Protein AF-A0A699U1I4-F1 (afdb_monomer)

Foldseek 3Di:
DDPPDDPLRVVVCCLPVVPPPVNLVVLVVCLQPQADDDPCPVVSLVVNVVSCVSNVVCVVVQVNSLVSSLVRYDPVVSVVSVVVVDPGSFDWDWDQDPVRDTDTARDKAFQDWDDDPNDIDGDIFGQDDDDPDRDGD

Radius of gyration: 18.35 Å; Cα contacts (8 Å, |Δi|>4): 130; chains: 1; bounding box: 49×29×54 Å

Structure (mmCIF, N/CA/C/O backbone):
data_AF-A0A699U1I4-F1
#
_entry.id   AF-A0A699U1I4-F1
#
loop_
_atom_site.group_PDB
_atom_site.id
_atom_site.type_symbol
_atom_site.label_atom_id
_atom_site.label_alt_id
_atom_site.label_comp_id
_atom_site.label_asym_id
_atom_site.label_entity_id
_atom_site.label_seq_id
_atom_site.pdbx_PDB_ins_code
_atom_site.Cartn_x
_atom_site.Cartn_y
_atom_site.Cartn_z
_atom_site.occupancy
_atom_site.B_iso_or_equiv
_atom_site.auth_seq_id
_atom_site.auth_comp_id
_atom_site.auth_asym_id
_atom_site.auth_atom_id
_atom_site.pdbx_PDB_model_num
ATOM 1 N N . VAL A 1 1 ? -3.365 10.791 35.296 1.00 37.44 1 VAL A N 1
ATOM 2 C CA . VAL A 1 1 ? -2.985 11.513 34.060 1.00 37.44 1 VAL A CA 1
ATOM 3 C C . VAL A 1 1 ? -3.291 10.583 32.903 1.00 37.44 1 VAL A C 1
ATOM 5 O O . VAL A 1 1 ? -2.633 9.559 32.795 1.00 37.44 1 VAL A O 1
ATOM 8 N N . ALA A 1 2 ? -4.349 10.848 32.135 1.00 40.31 2 ALA A N 1
ATOM 9 C CA . ALA A 1 2 ? -4.630 10.077 30.927 1.00 40.31 2 ALA A CA 1
ATOM 10 C C . ALA A 1 2 ? -3.718 10.623 29.825 1.00 40.31 2 ALA A C 1
ATOM 12 O O . ALA A 1 2 ? -3.874 11.769 29.410 1.00 40.31 2 ALA A O 1
ATOM 13 N N . VAL A 1 3 ? -2.711 9.851 29.427 1.00 53.22 3 VAL A N 1
ATOM 14 C CA . VAL A 1 3 ? -1.890 10.187 28.262 1.00 53.22 3 VAL A CA 1
ATOM 15 C C . VAL A 1 3 ? -2.770 9.928 27.043 1.00 53.22 3 VAL A C 1
ATOM 17 O O . VAL A 1 3 ? -3.036 8.773 26.719 1.00 53.22 3 VAL A O 1
ATOM 20 N N . SER A 1 4 ? -3.275 10.978 26.395 1.00 65.12 4 SER A N 1
ATOM 21 C CA . SER A 1 4 ? -3.930 10.835 25.095 1.00 65.12 4 SER A CA 1
ATOM 22 C C . SER A 1 4 ? -2.841 10.542 24.058 1.00 65.12 4 SER A C 1
ATOM 24 O O . SER A 1 4 ? -2.208 11.460 23.537 1.00 65.12 4 SER A O 1
ATOM 26 N N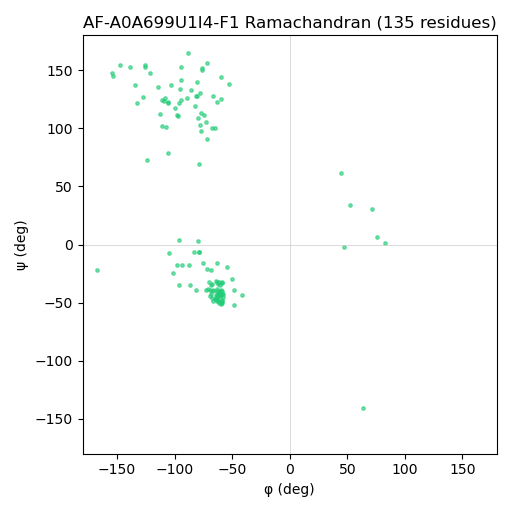 . MET A 1 5 ? -2.545 9.267 23.822 1.00 67.62 5 MET A N 1
ATOM 27 C CA . MET A 1 5 ? -1.684 8.854 22.711 1.00 67.62 5 MET A CA 1
ATOM 28 C C . MET A 1 5 ? -2.503 8.822 21.420 1.00 67.62 5 MET A C 1
ATOM 30 O O . MET A 1 5 ? -3.656 8.392 21.436 1.00 67.62 5 MET A O 1
ATOM 34 N N . SER A 1 6 ? -1.936 9.280 20.300 1.00 71.56 6 SER A N 1
ATOM 35 C CA . SER A 1 6 ? -2.629 9.144 19.019 1.00 71.56 6 SER A CA 1
ATOM 36 C C . SER A 1 6 ? -2.625 7.678 18.574 1.00 71.56 6 SER A C 1
ATOM 38 O O . SER A 1 6 ? -1.751 6.896 18.944 1.00 71.56 6 SER A O 1
ATOM 40 N N . TRP A 1 7 ? -3.578 7.285 17.731 1.00 56.69 7 TRP A N 1
ATOM 41 C CA . TRP A 1 7 ? -3.630 5.923 17.187 1.00 56.69 7 TRP A CA 1
ATOM 42 C C . TRP A 1 7 ? -2.373 5.532 16.394 1.00 56.69 7 TRP A C 1
ATOM 44 O O . TRP A 1 7 ? -1.954 4.374 16.409 1.00 56.69 7 TRP A O 1
ATOM 54 N N . ASN A 1 8 ? -1.747 6.496 15.715 1.00 61.03 8 ASN A N 1
ATOM 55 C CA . ASN A 1 8 ? -0.478 6.263 15.030 1.00 61.03 8 ASN A CA 1
ATOM 56 C C . ASN A 1 8 ? 0.647 5.984 16.032 1.00 61.03 8 ASN A C 1
ATOM 58 O O . ASN A 1 8 ? 1.449 5.083 15.790 1.00 61.03 8 ASN A O 1
ATOM 62 N N . ASP A 1 9 ? 0.660 6.685 17.169 1.00 64.62 9 ASP A N 1
ATOM 63 C CA . ASP A 1 9 ? 1.618 6.436 18.250 1.00 64.62 9 ASP A CA 1
ATOM 64 C C . ASP A 1 9 ? 1.369 5.070 18.897 1.00 64.62 9 ASP A C 1
ATOM 66 O O . ASP A 1 9 ? 2.313 4.327 19.141 1.00 64.62 9 ASP A O 1
ATOM 70 N N . PHE A 1 10 ? 0.104 4.681 19.084 1.00 66.75 10 PHE A N 1
ATOM 71 C CA . PHE A 1 10 ? -0.260 3.355 19.586 1.00 66.75 10 PHE A CA 1
ATOM 72 C C . PHE A 1 10 ? 0.165 2.233 18.628 1.00 66.75 10 PHE A C 1
ATOM 74 O O . PHE A 1 10 ? 0.787 1.265 19.056 1.00 66.75 10 PHE A O 1
ATOM 81 N N . LYS A 1 11 ? -0.106 2.356 17.320 1.00 61.31 11 LYS A N 1
ATOM 82 C CA . LYS A 1 11 ? 0.383 1.403 16.306 1.00 61.31 11 LYS A CA 1
ATOM 83 C C . LYS A 1 11 ? 1.904 1.320 16.301 1.00 61.31 11 LYS A C 1
ATOM 85 O O . LYS A 1 11 ? 2.451 0.227 16.196 1.00 61.31 11 LYS A O 1
ATOM 90 N N . PHE A 1 12 ? 2.578 2.465 16.407 1.00 67.31 12 PHE A N 1
ATOM 91 C CA . PHE A 1 12 ? 4.030 2.524 16.492 1.00 67.31 12 PHE A CA 1
ATOM 92 C C . PHE A 1 12 ? 4.538 1.803 17.744 1.00 67.31 12 PHE A C 1
ATOM 94 O O . PHE A 1 12 ? 5.457 1.001 17.629 1.00 67.31 12 PHE A O 1
ATOM 101 N N . MET A 1 13 ? 3.901 2.007 18.900 1.00 69.12 13 MET A N 1
ATOM 102 C CA . MET A 1 13 ? 4.208 1.281 20.133 1.00 69.12 13 MET A CA 1
ATOM 103 C C . MET A 1 13 ? 3.957 -0.219 19.994 1.00 69.12 13 MET A C 1
ATOM 105 O O . MET A 1 13 ? 4.847 -0.992 20.305 1.00 69.12 13 MET A O 1
ATOM 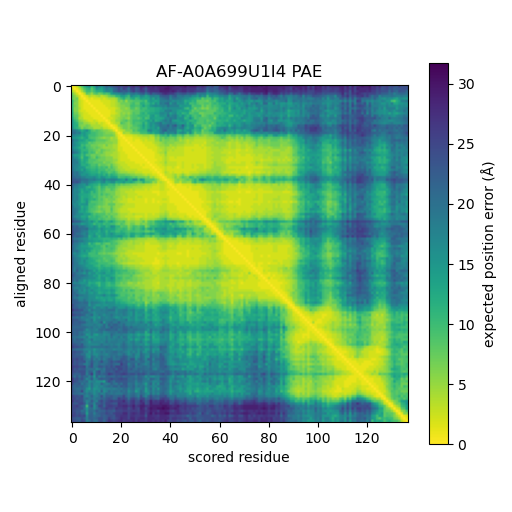109 N N . MET A 1 14 ? 2.805 -0.650 19.476 1.00 67.38 14 MET A N 1
ATOM 110 C CA . MET A 1 14 ? 2.510 -2.073 19.269 1.00 67.38 14 MET A CA 1
ATOM 111 C C . MET A 1 14 ? 3.524 -2.725 18.326 1.00 67.38 14 MET A C 1
ATOM 113 O O . MET A 1 14 ? 3.961 -3.844 18.564 1.00 67.38 14 MET A O 1
ATOM 117 N N . ILE A 1 15 ? 3.940 -2.022 17.273 1.00 65.19 15 ILE A N 1
ATOM 118 C CA . ILE A 1 15 ? 4.976 -2.520 16.371 1.00 65.19 15 ILE A CA 1
ATOM 119 C C . ILE A 1 15 ? 6.336 -2.542 17.075 1.00 65.19 15 ILE A C 1
ATOM 121 O O . ILE A 1 15 ? 7.011 -3.546 16.988 1.00 65.19 15 ILE A O 1
ATOM 125 N N . GLN A 1 16 ? 6.740 -1.518 17.822 1.00 63.00 16 GLN A N 1
ATOM 126 C CA . GLN A 1 16 ? 8.030 -1.526 18.533 1.00 63.00 16 GLN A CA 1
ATOM 127 C C . GLN A 1 16 ? 8.095 -2.536 19.693 1.00 63.00 16 GLN A C 1
ATOM 129 O O . GLN A 1 16 ? 9.149 -3.113 19.941 1.00 63.00 16 GLN A O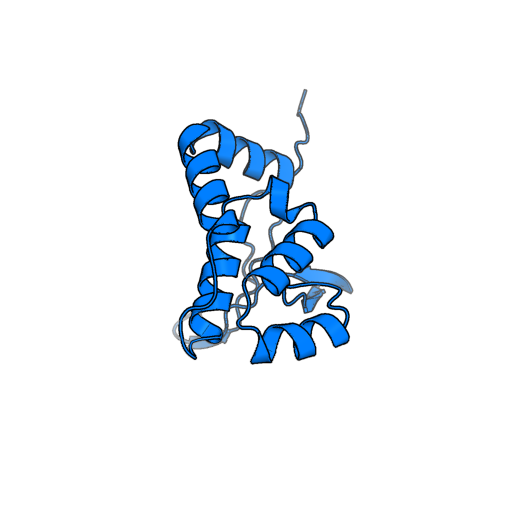 1
ATOM 134 N N . GLU A 1 17 ? 6.984 -2.744 20.398 1.00 65.00 17 GLU A N 1
ATOM 135 C CA . GLU A 1 17 ? 6.891 -3.613 21.575 1.00 65.00 17 GLU A CA 1
ATOM 136 C C . GLU A 1 17 ? 6.735 -5.090 21.174 1.00 65.00 17 GLU A C 1
ATOM 138 O O . GLU A 1 17 ? 7.343 -5.965 21.786 1.00 65.00 17 GLU A O 1
ATOM 143 N N . PHE A 1 18 ? 5.952 -5.383 20.123 1.00 59.94 18 PHE A N 1
ATOM 144 C CA . PHE A 1 18 ? 5.682 -6.759 19.678 1.00 59.94 18 PHE A CA 1
ATOM 145 C C . PHE A 1 18 ? 6.499 -7.196 18.453 1.00 59.94 18 PHE A C 1
ATOM 147 O O . PHE A 1 18 ? 6.728 -8.395 18.290 1.00 59.94 18 PHE A O 1
ATOM 154 N N . PHE A 1 19 ? 6.967 -6.275 17.601 1.00 62.75 19 PHE A N 1
ATOM 155 C CA . PHE A 1 19 ? 7.982 -6.577 16.588 1.00 62.75 19 PHE A CA 1
ATOM 156 C C . PHE A 1 19 ? 9.342 -6.147 17.122 1.00 62.75 19 PHE A C 1
ATOM 158 O O . PHE A 1 19 ? 9.651 -4.965 17.242 1.00 62.75 19 PHE A O 1
ATOM 165 N N . LEU A 1 20 ? 10.191 -7.132 17.403 1.00 69.19 20 LEU A N 1
ATOM 166 C CA . LEU A 1 20 ? 11.576 -6.878 17.776 1.00 69.19 20 LEU A CA 1
ATOM 167 C C . LEU A 1 20 ? 12.234 -5.985 16.711 1.00 69.19 20 LEU A C 1
ATOM 169 O O . LEU A 1 20 ? 12.051 -6.199 15.512 1.00 69.19 20 LEU A O 1
ATOM 173 N N . SER A 1 21 ? 13.029 -5.001 17.134 1.00 70.25 21 SER A N 1
ATOM 174 C CA . SER A 1 21 ? 13.662 -4.014 16.240 1.00 70.25 21 SER A CA 1
ATOM 175 C C . SER A 1 21 ? 14.404 -4.636 15.047 1.00 70.25 21 SER A C 1
ATOM 177 O O . SER A 1 21 ? 14.437 -4.053 13.964 1.00 70.25 21 SER A O 1
ATOM 179 N N . HIS A 1 22 ? 14.941 -5.849 15.203 1.00 77.00 22 HIS A N 1
ATOM 180 C CA . HIS A 1 22 ? 15.587 -6.597 14.125 1.00 77.00 22 HIS A CA 1
ATOM 181 C C . HIS A 1 22 ? 14.613 -7.121 13.049 1.00 77.00 22 HIS A C 1
ATOM 183 O O . HIS A 1 22 ? 14.991 -7.192 11.882 1.00 77.00 22 HIS A O 1
ATOM 189 N N . GLU A 1 23 ? 13.367 -7.461 13.399 1.0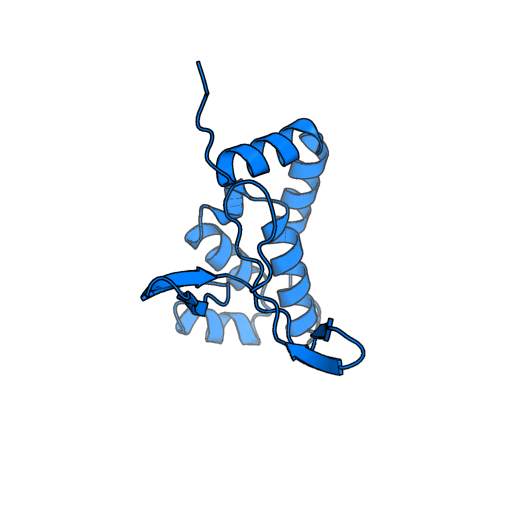0 79.62 23 GLU A N 1
ATOM 190 C CA . GLU A 1 23 ? 12.333 -7.862 12.432 1.00 79.62 23 GLU A CA 1
ATOM 191 C C . GLU A 1 23 ? 11.879 -6.659 11.601 1.00 79.62 23 GLU A C 1
ATOM 193 O O . GLU A 1 23 ? 11.725 -6.762 10.385 1.00 79.62 23 GLU A O 1
ATOM 198 N N . ILE A 1 24 ? 11.767 -5.481 12.224 1.00 78.19 24 ILE A N 1
ATOM 199 C CA . ILE A 1 24 ? 11.483 -4.229 11.507 1.00 78.19 24 ILE A CA 1
ATOM 200 C C . ILE A 1 24 ? 12.619 -3.913 10.525 1.00 78.19 24 ILE A C 1
ATOM 202 O O . ILE A 1 24 ? 12.363 -3.663 9.349 1.00 78.19 24 ILE A O 1
ATOM 206 N N . GLN A 1 25 ? 13.878 -4.015 10.960 1.00 80.75 25 GLN A N 1
ATOM 207 C CA . GLN A 1 25 ? 15.040 -3.819 10.082 1.00 80.75 25 GLN A CA 1
ATOM 208 C C . GLN A 1 25 ? 15.084 -4.822 8.921 1.00 80.75 25 GLN A C 1
ATOM 210 O O . GLN A 1 25 ? 15.509 -4.491 7.811 1.00 80.75 25 GLN A O 1
ATOM 215 N N . LYS A 1 26 ? 14.636 -6.059 9.147 1.00 86.50 26 LYS A N 1
ATOM 216 C CA . LYS A 1 26 ? 14.534 -7.079 8.102 1.00 86.50 26 LYS A CA 1
ATOM 217 C C . LYS A 1 26 ? 13.463 -6.721 7.073 1.00 86.50 26 LYS A C 1
ATOM 219 O O . LYS A 1 26 ? 13.748 -6.784 5.878 1.00 86.50 26 LYS A O 1
ATOM 224 N N . LEU A 1 27 ? 12.283 -6.292 7.523 1.00 85.94 27 LEU A N 1
ATOM 225 C CA . LEU A 1 27 ? 11.199 -5.817 6.657 1.00 85.94 27 LEU A CA 1
ATOM 226 C C . LEU A 1 27 ? 11.605 -4.572 5.862 1.00 85.94 27 LEU A C 1
ATOM 228 O O . LEU A 1 27 ? 11.340 -4.488 4.664 1.00 85.94 27 LEU A O 1
ATOM 232 N N . GLU A 1 28 ? 12.317 -3.635 6.488 1.00 85.81 28 GLU A N 1
ATOM 233 C CA . GLU A 1 28 ? 12.925 -2.497 5.797 1.00 85.81 28 GLU A CA 1
ATOM 234 C C . GLU A 1 28 ? 13.898 -2.962 4.717 1.00 85.81 28 GLU A C 1
ATOM 236 O O . GLU A 1 28 ? 13.815 -2.522 3.570 1.00 85.81 28 GLU A O 1
ATOM 241 N N . SER A 1 29 ? 14.818 -3.868 5.058 1.00 88.88 29 SER A N 1
ATOM 242 C CA . SER A 1 29 ? 15.790 -4.399 4.103 1.00 88.88 29 SER A CA 1
ATOM 243 C C . SER A 1 29 ? 15.099 -5.074 2.919 1.00 88.88 29 SER A C 1
ATOM 245 O O . SER A 1 29 ? 15.528 -4.898 1.779 1.00 88.88 29 SER A O 1
ATOM 247 N N . GLU A 1 30 ? 14.019 -5.812 3.176 1.00 91.50 30 GLU A N 1
ATOM 248 C CA . GLU A 1 30 ? 13.199 -6.433 2.142 1.00 91.50 30 GLU A CA 1
ATOM 249 C C . GLU A 1 30 ? 12.554 -5.376 1.238 1.00 91.50 30 GLU A C 1
ATOM 251 O O . GLU A 1 30 ? 12.715 -5.441 0.021 1.00 91.50 30 GLU A O 1
ATOM 256 N N . LEU A 1 31 ? 11.927 -4.343 1.807 1.00 89.62 31 LEU A N 1
ATOM 257 C CA . LEU A 1 31 ? 11.331 -3.233 1.056 1.00 89.62 31 LEU A CA 1
ATOM 258 C C . LEU A 1 31 ? 12.362 -2.501 0.175 1.00 89.62 31 LEU A C 1
ATOM 260 O O . LEU A 1 31 ? 12.091 -2.178 -0.988 1.00 89.62 31 LEU A O 1
ATOM 264 N N . TRP A 1 32 ? 13.564 -2.256 0.704 1.00 88.62 32 TRP A N 1
ATOM 265 C CA . TRP A 1 32 ? 14.655 -1.591 -0.016 1.00 88.62 32 TRP A CA 1
ATOM 266 C C . TRP A 1 32 ? 15.290 -2.454 -1.110 1.00 88.62 32 TRP A C 1
ATOM 268 O O . TRP A 1 32 ? 15.902 -1.910 -2.030 1.00 88.62 32 TRP A O 1
ATOM 278 N N . LYS A 1 33 ? 15.137 -3.778 -1.046 1.00 91.56 33 LYS A N 1
ATOM 279 C CA . LYS A 1 33 ? 15.610 -4.719 -2.073 1.00 91.56 33 LYS A CA 1
ATOM 280 C C . LYS A 1 33 ? 14.509 -5.133 -3.050 1.00 91.56 33 LYS A C 1
ATOM 282 O O . LYS A 1 33 ? 14.827 -5.607 -4.135 1.00 91.56 33 LYS A O 1
ATOM 287 N N . HIS A 1 34 ? 13.240 -4.928 -2.695 1.00 91.56 34 HIS A N 1
ATOM 288 C CA . HIS A 1 34 ? 12.091 -5.342 -3.496 1.00 91.56 34 HIS A CA 1
ATOM 289 C C . HIS A 1 34 ? 12.066 -4.629 -4.848 1.00 91.56 34 HIS A C 1
ATOM 291 O O . HIS A 1 34 ? 12.042 -3.396 -4.912 1.00 91.56 34 HIS A O 1
ATOM 297 N N . ALA A 1 35 ? 12.065 -5.411 -5.920 1.00 92.19 35 ALA A N 1
ATOM 298 C CA . ALA A 1 35 ? 12.047 -4.950 -7.299 1.00 92.19 35 ALA A CA 1
ATOM 299 C C . ALA A 1 35 ? 11.106 -5.833 -8.122 1.00 92.19 35 ALA A C 1
ATOM 301 O O . ALA A 1 35 ? 10.876 -7.000 -7.802 1.00 92.19 35 ALA A O 1
ATOM 302 N N . MET A 1 36 ? 10.546 -5.264 -9.181 1.00 92.19 36 MET A N 1
ATOM 303 C CA . MET A 1 36 ? 9.656 -5.963 -10.092 1.00 92.19 36 MET A CA 1
ATOM 304 C C . MET A 1 36 ? 10.428 -7.051 -10.844 1.00 92.19 36 MET A C 1
ATOM 306 O O . MET A 1 36 ? 11.457 -6.784 -11.463 1.00 92.19 36 MET A O 1
ATOM 310 N N . VAL A 1 37 ? 9.905 -8.277 -10.816 1.00 87.31 37 VAL A N 1
ATOM 311 C CA . VAL A 1 37 ? 10.472 -9.424 -11.532 1.00 87.31 37 VAL A CA 1
ATOM 312 C C . VAL A 1 37 ? 9.527 -9.819 -12.665 1.00 87.31 37 VAL A C 1
ATOM 314 O O . VAL A 1 37 ? 8.345 -10.087 -12.443 1.00 87.31 37 VAL A O 1
ATOM 317 N N . GLY A 1 38 ? 10.041 -9.853 -13.897 1.00 82.06 38 GLY A N 1
ATOM 318 C CA . GLY A 1 38 ? 9.252 -10.194 -15.083 1.00 82.06 38 GLY A CA 1
ATOM 319 C C . GLY A 1 38 ? 8.123 -9.190 -15.364 1.00 82.06 38 GLY A C 1
ATOM 320 O O . GLY A 1 38 ? 8.300 -7.985 -15.213 1.00 82.06 38 GLY A O 1
ATOM 321 N N . ALA A 1 39 ? 6.958 -9.686 -15.792 1.00 77.00 39 ALA A N 1
ATOM 322 C CA . ALA A 1 39 ? 5.801 -8.863 -16.175 1.00 77.00 39 ALA A CA 1
ATOM 323 C C . ALA A 1 39 ? 4.747 -8.675 -15.056 1.00 77.00 39 ALA A C 1
ATOM 325 O O . ALA A 1 39 ? 3.703 -8.057 -15.280 1.00 77.00 39 ALA A O 1
ATOM 326 N N . GLY A 1 40 ? 4.996 -9.194 -13.850 1.00 84.69 40 GLY A N 1
ATOM 327 C CA . GLY A 1 40 ? 4.026 -9.226 -12.748 1.00 84.69 40 GLY A CA 1
ATOM 328 C C . GLY A 1 40 ? 3.886 -7.900 -11.995 1.00 84.69 40 GLY A C 1
ATOM 329 O O . GLY A 1 40 ? 4.300 -7.807 -10.842 1.00 84.69 40 GLY A O 1
ATOM 330 N N . HIS A 1 41 ? 3.313 -6.869 -12.626 1.00 85.06 41 HIS A N 1
ATOM 331 C CA . HIS A 1 41 ? 3.151 -5.548 -11.997 1.00 85.06 41 HIS A CA 1
ATOM 332 C C . HIS A 1 41 ? 2.227 -5.603 -10.772 1.00 85.06 41 HIS A C 1
ATOM 334 O O . HIS A 1 41 ? 2.590 -5.074 -9.729 1.00 85.06 41 HIS A O 1
ATOM 340 N N . ALA A 1 42 ? 1.092 -6.307 -10.862 1.00 86.69 42 ALA A N 1
ATOM 341 C CA . ALA A 1 42 ? 0.158 -6.466 -9.746 1.00 86.69 42 ALA A CA 1
ATOM 342 C C . ALA A 1 42 ? 0.836 -7.117 -8.530 1.00 86.69 42 ALA A C 1
ATOM 344 O O . ALA A 1 42 ? 0.797 -6.572 -7.435 1.00 86.69 42 ALA A O 1
ATOM 345 N N . THR A 1 43 ? 1.576 -8.210 -8.745 1.00 89.94 43 THR A N 1
ATOM 346 C CA . THR A 1 43 ? 2.325 -8.898 -7.683 1.00 89.94 43 THR A CA 1
ATOM 347 C C . THR A 1 43 ? 3.379 -8.001 -7.035 1.00 89.94 43 THR A C 1
ATOM 349 O O . THR A 1 43 ? 3.544 -8.023 -5.815 1.00 89.94 43 THR A O 1
ATOM 352 N N . TYR A 1 44 ? 4.091 -7.195 -7.831 1.00 91.56 44 TYR A N 1
ATOM 353 C CA . TYR A 1 44 ? 5.043 -6.219 -7.305 1.00 91.56 44 TYR A CA 1
ATOM 354 C C . TYR A 1 44 ? 4.346 -5.187 -6.411 1.00 91.56 44 TYR A C 1
ATOM 356 O O . TYR A 1 44 ? 4.796 -4.964 -5.284 1.00 91.56 44 TYR A O 1
ATOM 364 N N . THR A 1 45 ? 3.257 -4.596 -6.906 1.00 88.38 45 THR A N 1
ATOM 365 C CA . THR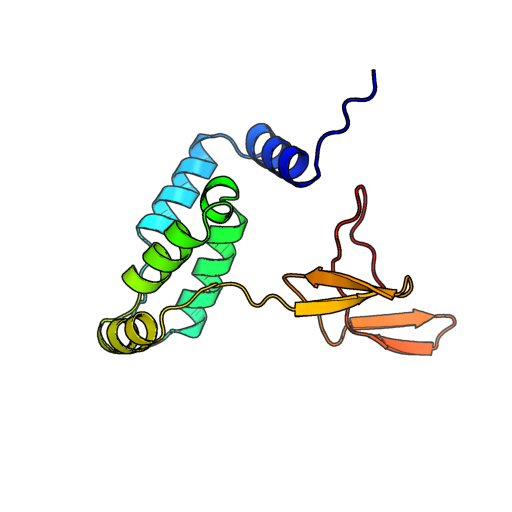 A 1 45 ? 2.486 -3.553 -6.225 1.00 88.38 45 THR A CA 1
ATOM 366 C C . THR A 1 45 ? 1.842 -4.066 -4.941 1.00 88.38 45 THR A C 1
ATOM 368 O O . THR A 1 45 ? 1.997 -3.428 -3.901 1.00 88.38 45 THR A O 1
ATOM 371 N N . ASP A 1 46 ? 1.209 -5.238 -4.969 1.00 87.25 46 ASP A N 1
ATOM 372 C CA . ASP A 1 46 ? 0.592 -5.858 -3.792 1.00 87.25 46 ASP A CA 1
ATOM 373 C C . ASP A 1 46 ? 1.637 -6.115 -2.699 1.00 87.25 46 ASP A C 1
ATOM 375 O O . ASP A 1 46 ? 1.481 -5.663 -1.562 1.00 87.25 46 ASP A O 1
ATOM 379 N N . ARG A 1 47 ? 2.773 -6.734 -3.058 1.00 88.31 47 ARG A N 1
ATOM 380 C CA . ARG A 1 47 ? 3.857 -6.996 -2.101 1.00 88.31 47 ARG A CA 1
ATOM 381 C C . ARG A 1 47 ? 4.467 -5.708 -1.551 1.00 88.31 47 ARG A C 1
ATOM 383 O O . ARG A 1 47 ? 4.794 -5.647 -0.367 1.00 88.31 47 ARG A O 1
ATOM 390 N N . PHE A 1 48 ? 4.610 -4.678 -2.386 1.00 88.75 48 PHE A N 1
ATOM 391 C CA . PHE A 1 48 ? 5.103 -3.374 -1.951 1.00 88.75 48 PHE A CA 1
ATOM 392 C C . PHE A 1 48 ? 4.159 -2.733 -0.929 1.00 88.75 4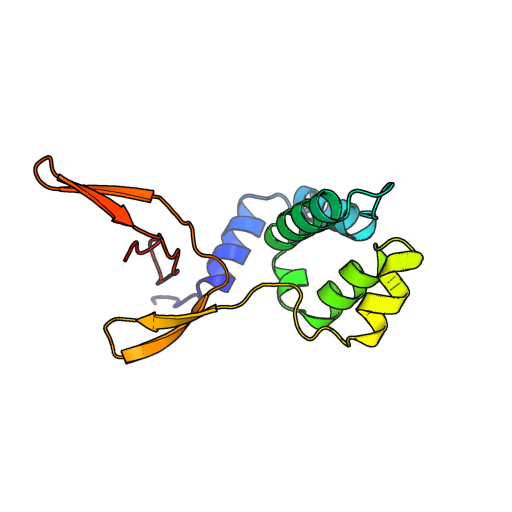8 PHE A C 1
ATOM 394 O O . PHE A 1 48 ? 4.620 -2.219 0.088 1.00 88.75 48 PHE A O 1
ATOM 401 N N . HIS A 1 49 ? 2.846 -2.784 -1.170 1.00 82.88 49 HIS A N 1
ATOM 402 C CA . HIS A 1 49 ? 1.848 -2.266 -0.236 1.00 82.88 49 HIS A CA 1
ATOM 403 C C . HIS A 1 49 ? 1.841 -3.015 1.094 1.00 82.88 49 HIS A C 1
ATOM 405 O O . HIS A 1 49 ? 1.728 -2.377 2.142 1.00 82.88 49 HIS A O 1
ATOM 411 N N . ASP A 1 50 ? 1.992 -4.336 1.068 1.00 83.06 50 ASP A N 1
ATOM 412 C CA . ASP A 1 50 ? 2.065 -5.135 2.289 1.00 83.06 50 ASP A CA 1
ATOM 413 C C . ASP A 1 50 ? 3.316 -4.806 3.109 1.00 83.06 50 ASP A C 1
ATOM 415 O O . ASP A 1 50 ? 3.205 -4.530 4.303 1.00 83.06 50 ASP A O 1
ATOM 419 N N . LEU A 1 51 ? 4.493 -4.739 2.475 1.00 83.75 51 LEU A N 1
ATOM 420 C CA . LEU A 1 51 ? 5.736 -4.350 3.151 1.00 83.75 51 LEU A CA 1
ATOM 421 C C . LEU A 1 51 ? 5.659 -2.929 3.710 1.00 83.75 51 LEU A C 1
ATOM 423 O O . LEU A 1 51 ? 6.059 -2.686 4.845 1.00 83.75 51 LEU A O 1
ATOM 427 N N . ALA A 1 52 ? 5.102 -1.995 2.941 1.00 81.00 52 ALA A N 1
ATOM 428 C CA . ALA A 1 52 ? 4.933 -0.621 3.378 1.00 81.00 52 ALA A CA 1
ATOM 429 C C . ALA A 1 52 ? 4.089 -0.532 4.660 1.00 81.00 52 ALA A C 1
ATOM 431 O O . ALA A 1 52 ? 4.493 0.126 5.615 1.00 81.00 52 ALA A O 1
ATOM 432 N N . ARG A 1 53 ? 2.965 -1.257 4.743 1.00 76.88 53 ARG A N 1
ATOM 433 C CA . ARG A 1 53 ? 2.103 -1.274 5.943 1.00 76.88 53 ARG A CA 1
ATOM 434 C C . ARG A 1 53 ? 2.825 -1.732 7.208 1.00 76.88 53 ARG A C 1
ATOM 436 O O . ARG A 1 53 ? 2.484 -1.264 8.292 1.00 76.88 53 ARG A O 1
ATOM 443 N N . LEU A 1 54 ? 3.799 -2.628 7.071 1.00 77.19 54 LEU A N 1
ATOM 444 C CA . LEU A 1 54 ? 4.564 -3.174 8.191 1.00 77.19 54 LEU A CA 1
ATOM 445 C C . LEU A 1 54 ? 5.729 -2.269 8.626 1.00 77.19 54 LEU A C 1
ATOM 447 O O . LEU A 1 54 ? 6.348 -2.537 9.652 1.00 77.19 54 LEU A O 1
ATOM 451 N N . VAL A 1 55 ? 6.006 -1.179 7.896 1.00 76.50 55 VAL A N 1
ATOM 452 C CA . VAL A 1 55 ? 7.079 -0.220 8.209 1.00 76.50 55 VAL A CA 1
ATOM 453 C C . VAL A 1 55 ? 6.514 1.212 8.337 1.00 76.50 55 VAL A C 1
ATOM 455 O O . VAL A 1 55 ? 6.732 2.070 7.473 1.00 76.50 55 VAL A O 1
ATOM 458 N N . PRO A 1 56 ? 5.788 1.523 9.432 1.00 65.31 56 PRO A N 1
ATOM 459 C CA . PRO A 1 56 ? 4.964 2.733 9.535 1.00 65.31 56 PRO A CA 1
ATOM 460 C C . PRO A 1 56 ? 5.760 4.037 9.451 1.00 65.31 56 PRO A C 1
ATOM 462 O O . PRO A 1 56 ? 5.285 5.021 8.894 1.00 65.31 56 PRO A O 1
ATOM 465 N N . HIS A 1 57 ? 6.986 4.053 9.977 1.00 69.06 57 HIS A N 1
ATOM 466 C CA . HIS A 1 57 ? 7.825 5.253 10.022 1.00 69.06 57 HIS A CA 1
ATOM 467 C C . HIS A 1 57 ? 8.442 5.620 8.656 1.00 69.06 57 HIS A C 1
ATOM 469 O O . HIS A 1 57 ? 8.930 6.737 8.478 1.00 69.06 57 HIS A O 1
ATOM 475 N N . LEU A 1 58 ? 8.438 4.698 7.684 1.00 63.59 58 LEU A N 1
ATOM 476 C CA . LEU A 1 58 ? 8.753 5.017 6.288 1.00 63.59 58 LEU A CA 1
ATOM 477 C C . LEU A 1 58 ? 7.502 5.478 5.540 1.00 63.59 58 LEU A C 1
ATOM 479 O O . LEU A 1 58 ? 7.593 6.400 4.732 1.00 63.59 58 LEU A O 1
ATOM 483 N N . VAL A 1 59 ? 6.338 4.905 5.864 1.00 59.28 59 VAL A N 1
ATOM 484 C CA . VAL A 1 59 ? 5.034 5.298 5.305 1.00 59.28 59 VAL A CA 1
ATOM 485 C C . VAL A 1 59 ? 4.630 6.719 5.676 1.00 59.28 59 VAL A C 1
ATOM 487 O O . VAL A 1 59 ? 4.037 7.405 4.851 1.00 59.28 59 VAL A O 1
ATOM 490 N N . THR A 1 60 ? 5.022 7.215 6.849 1.00 60.56 60 THR A N 1
ATOM 491 C CA . THR A 1 60 ? 4.830 8.628 7.214 1.00 60.56 60 THR A CA 1
ATOM 492 C C . THR A 1 60 ? 5.593 9.602 6.306 1.00 60.56 60 THR A C 1
ATOM 494 O O . THR A 1 60 ? 5.255 10.784 6.272 1.00 60.56 60 THR A O 1
ATOM 497 N N . LEU A 1 61 ? 6.576 9.135 5.521 1.00 67.31 61 LEU A N 1
ATOM 498 C CA . LEU A 1 61 ? 7.195 9.911 4.445 1.00 67.31 61 LEU A CA 1
ATOM 499 C C . LEU A 1 61 ? 6.731 9.419 3.072 1.00 67.31 61 LEU A C 1
ATOM 501 O O . LEU A 1 61 ? 7.487 8.770 2.342 1.00 67.31 61 LEU A O 1
ATOM 505 N N . ASP A 1 62 ? 5.517 9.831 2.695 1.00 69.69 62 ASP A N 1
ATOM 506 C CA . ASP A 1 62 ? 4.896 9.591 1.381 1.00 69.69 62 ASP A CA 1
ATOM 507 C C . ASP A 1 62 ? 5.899 9.778 0.221 1.00 69.69 62 ASP A C 1
ATOM 509 O O . ASP A 1 62 ? 6.006 8.935 -0.670 1.00 69.69 62 ASP A O 1
ATOM 513 N N . SER A 1 63 ? 6.722 10.832 0.264 1.00 74.50 63 SER A N 1
ATOM 514 C CA . SER A 1 63 ? 7.707 11.144 -0.783 1.00 74.50 63 SER A CA 1
ATOM 515 C C . SER A 1 63 ? 8.857 10.135 -0.896 1.00 74.50 63 SER A C 1
ATOM 517 O O . SER A 1 63 ? 9.334 9.874 -2.004 1.00 74.50 63 SER A O 1
ATOM 519 N N . ARG A 1 64 ? 9.315 9.542 0.216 1.00 81.38 64 ARG A N 1
ATOM 520 C CA . ARG A 1 64 ? 10.340 8.482 0.190 1.00 81.38 64 ARG A CA 1
ATOM 521 C C . ARG A 1 64 ? 9.758 7.182 -0.349 1.00 81.38 64 ARG A C 1
ATOM 523 O O . ARG A 1 64 ? 10.418 6.510 -1.140 1.00 81.38 64 ARG A O 1
ATOM 530 N N . MET A 1 65 ? 8.519 6.874 0.021 1.00 84.19 65 MET A N 1
ATOM 531 C CA . MET A 1 65 ? 7.828 5.666 -0.425 1.00 84.19 65 MET A CA 1
ATOM 532 C C . MET A 1 65 ? 7.504 5.693 -1.916 1.00 84.19 65 MET A C 1
ATOM 534 O O . MET A 1 65 ? 7.754 4.708 -2.605 1.00 84.19 65 MET A O 1
ATOM 538 N N . ILE A 1 66 ? 7.045 6.833 -2.436 1.00 87.25 66 ILE A N 1
ATOM 539 C CA . ILE A 1 66 ? 6.821 7.026 -3.874 1.00 87.25 66 ILE A CA 1
ATOM 540 C C . ILE A 1 66 ? 8.121 6.802 -4.655 1.00 87.25 66 ILE A C 1
ATOM 542 O O . ILE A 1 66 ? 8.143 6.028 -5.608 1.00 87.25 66 ILE A O 1
ATOM 546 N N . LYS A 1 67 ? 9.228 7.424 -4.226 1.00 87.88 67 LYS A N 1
ATOM 547 C CA . LYS A 1 67 ? 10.535 7.247 -4.879 1.00 87.88 67 LYS A CA 1
ATOM 548 C C . LYS A 1 67 ? 10.985 5.789 -4.872 1.00 87.88 67 LYS A C 1
ATOM 550 O O . LYS A 1 67 ? 11.460 5.296 -5.892 1.00 87.88 67 LYS A O 1
ATOM 555 N N . ARG A 1 68 ? 10.821 5.094 -3.742 1.00 90.56 68 ARG A N 1
ATOM 556 C CA . ARG A 1 68 ? 11.182 3.677 -3.618 1.00 90.56 68 ARG A CA 1
ATOM 557 C C . ARG A 1 68 ? 10.331 2.793 -4.531 1.00 90.56 68 ARG A C 1
ATOM 559 O O . ARG A 1 68 ? 10.888 1.916 -5.186 1.00 90.56 68 ARG A O 1
ATOM 566 N N . TYR A 1 69 ? 9.024 3.045 -4.594 1.00 90.00 69 TYR A N 1
ATOM 567 C CA . TYR A 1 69 ? 8.108 2.336 -5.485 1.00 90.00 69 TYR A CA 1
ATOM 568 C C . TYR A 1 69 ? 8.522 2.507 -6.947 1.00 90.00 69 TYR A C 1
ATOM 570 O O . TYR A 1 69 ? 8.726 1.526 -7.650 1.00 90.00 69 TYR A O 1
ATOM 578 N N . VAL A 1 70 ? 8.736 3.749 -7.394 1.00 90.88 70 VAL A N 1
ATOM 579 C CA . VAL A 1 70 ? 9.132 4.028 -8.782 1.00 90.88 70 VAL A CA 1
ATOM 580 C C . VAL A 1 70 ? 10.467 3.365 -9.121 1.00 90.88 70 VAL A C 1
ATOM 582 O O . VAL A 1 70 ? 10.569 2.717 -10.158 1.00 90.88 70 VAL A O 1
ATOM 585 N N . TYR A 1 71 ? 11.461 3.448 -8.231 1.00 91.38 71 TYR A N 1
ATOM 586 C CA . TYR A 1 71 ? 12.783 2.850 -8.445 1.00 91.38 71 TYR A CA 1
ATOM 587 C C . TYR A 1 71 ? 12.747 1.322 -8.598 1.00 91.38 71 TYR A C 1
ATOM 589 O O . TYR A 1 71 ? 13.568 0.756 -9.312 1.00 91.38 71 TYR A O 1
ATOM 597 N N . GLY A 1 72 ? 11.815 0.640 -7.927 1.00 91.31 72 GLY A N 1
ATOM 598 C CA . GLY A 1 72 ? 11.680 -0.814 -8.018 1.00 91.31 72 GLY A CA 1
ATOM 599 C C . GLY A 1 72 ? 10.963 -1.308 -9.279 1.00 91.31 72 GLY A C 1
ATOM 600 O O . GLY A 1 72 ? 10.909 -2.518 -9.485 1.00 91.31 72 GLY A O 1
ATOM 601 N N . LEU A 1 73 ? 10.412 -0.424 -10.118 1.00 92.56 73 LEU A N 1
ATOM 602 C CA . LEU A 1 73 ? 9.711 -0.811 -11.344 1.00 92.56 73 LEU A CA 1
ATOM 603 C C . LEU A 1 73 ? 10.680 -1.222 -12.459 1.00 92.56 73 LEU A C 1
ATOM 605 O O . LEU A 1 73 ? 11.780 -0.688 -12.595 1.00 92.56 73 LEU A O 1
ATOM 609 N N . ALA A 1 74 ? 10.227 -2.125 -13.331 1.00 91.00 74 ALA A N 1
ATOM 610 C CA . ALA A 1 74 ? 10.936 -2.430 -14.569 1.00 91.00 74 ALA A CA 1
ATOM 611 C C . ALA A 1 74 ? 11.065 -1.170 -15.446 1.00 91.00 74 ALA A C 1
ATOM 613 O O . ALA A 1 74 ? 10.124 -0.377 -15.529 1.00 91.00 74 ALA A O 1
ATOM 614 N N . LEU A 1 75 ? 12.194 -1.016 -16.153 1.00 87.25 75 LEU A N 1
ATOM 615 C CA . LEU A 1 75 ? 12.530 0.184 -16.945 1.00 87.25 75 LEU A CA 1
ATOM 616 C C . LEU A 1 75 ? 11.396 0.656 -17.869 1.00 87.25 75 LEU A C 1
ATOM 618 O O . LEU A 1 75 ? 11.138 1.854 -17.976 1.00 87.25 75 LEU A O 1
ATOM 622 N N . GLN A 1 76 ? 10.687 -0.292 -18.484 1.00 85.19 76 GLN A N 1
ATOM 623 C CA . GLN A 1 76 ? 9.571 -0.029 -19.395 1.00 85.19 76 GLN A CA 1
ATOM 624 C C . GLN A 1 76 ? 8.376 0.681 -18.729 1.00 85.19 76 GLN A C 1
ATOM 626 O O . GLN A 1 76 ? 7.705 1.477 -19.377 1.00 85.19 76 GLN A O 1
ATOM 631 N N . ILE A 1 77 ? 8.126 0.430 -17.438 1.00 87.31 77 ILE A N 1
ATOM 632 C CA . ILE A 1 77 ? 7.038 1.049 -16.658 1.00 87.31 77 ILE A CA 1
ATOM 633 C C . ILE A 1 77 ? 7.562 2.257 -15.875 1.00 87.31 77 ILE A C 1
ATOM 635 O O . ILE A 1 77 ? 6.862 3.260 -15.743 1.00 87.31 77 ILE A O 1
ATOM 639 N N . HIS A 1 78 ? 8.810 2.183 -15.400 1.00 87.50 78 HIS A N 1
ATOM 640 C CA . HIS A 1 78 ? 9.476 3.237 -14.638 1.00 87.50 78 HIS A CA 1
ATOM 641 C C . HIS A 1 78 ? 9.339 4.602 -15.319 1.00 87.50 78 HIS A C 1
ATOM 643 O O . HIS A 1 78 ? 8.898 5.557 -14.686 1.00 87.50 78 HIS A O 1
ATOM 649 N N . GLY A 1 79 ? 9.686 4.697 -16.610 1.00 85.44 79 GLY A N 1
ATOM 650 C CA . GLY A 1 79 ? 9.629 5.962 -17.350 1.00 85.44 79 GLY A CA 1
ATOM 651 C C . GLY A 1 79 ? 8.221 6.558 -17.415 1.00 85.44 79 GLY A C 1
ATOM 652 O O . GLY A 1 79 ? 8.052 7.757 -17.206 1.00 85.44 79 GLY A O 1
ATOM 653 N N . MET A 1 80 ? 7.207 5.715 -17.631 1.00 88.25 80 MET A N 1
ATOM 654 C CA . MET A 1 80 ? 5.808 6.147 -17.695 1.00 88.25 80 MET A CA 1
ATOM 655 C C . MET A 1 80 ? 5.318 6.653 -16.337 1.00 88.25 80 MET A C 1
ATOM 657 O O . MET A 1 80 ? 4.766 7.745 -16.247 1.00 88.25 80 MET A O 1
ATOM 661 N N . VAL A 1 81 ? 5.560 5.889 -15.268 1.00 86.56 81 VAL A N 1
ATOM 662 C CA . VAL A 1 81 ? 5.098 6.244 -13.918 1.00 86.56 81 VAL A CA 1
ATOM 663 C C . VAL A 1 81 ? 5.845 7.464 -13.379 1.00 86.56 81 VAL A C 1
ATOM 665 O O . VAL A 1 81 ? 5.223 8.322 -12.760 1.00 86.56 81 VAL A O 1
ATOM 668 N N . ALA A 1 82 ? 7.150 7.587 -13.635 1.00 85.75 82 ALA A N 1
ATOM 669 C CA . ALA A 1 82 ? 7.927 8.756 -13.225 1.00 85.75 82 ALA A CA 1
ATOM 670 C C . ALA A 1 82 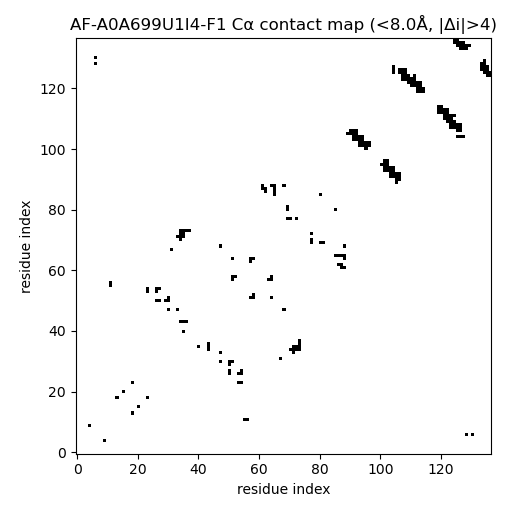? 7.405 10.049 -13.876 1.00 85.75 82 ALA A C 1
ATOM 672 O O . ALA A 1 82 ? 7.292 11.066 -13.195 1.00 85.75 82 ALA A O 1
ATOM 673 N N . ALA A 1 83 ? 7.025 9.996 -15.158 1.00 86.44 83 ALA A N 1
ATOM 674 C CA . ALA A 1 83 ? 6.475 11.141 -15.886 1.00 86.44 83 ALA A CA 1
ATOM 675 C C . ALA A 1 83 ? 5.083 11.580 -15.393 1.00 86.44 83 ALA A C 1
ATOM 677 O O . ALA A 1 83 ? 4.693 12.723 -15.605 1.00 86.44 83 ALA A O 1
ATOM 678 N N . MET A 1 84 ? 4.333 10.695 -14.726 1.00 86.50 84 MET A N 1
ATOM 679 C CA . MET A 1 84 ? 3.026 11.021 -14.141 1.00 86.50 84 MET A CA 1
ATOM 680 C C . MET A 1 84 ? 3.122 11.781 -12.809 1.00 86.50 84 MET A C 1
ATOM 682 O O . MET A 1 84 ? 2.086 12.171 -12.275 1.00 86.50 84 MET A O 1
ATOM 686 N N . GLU A 1 85 ? 4.330 11.952 -12.258 1.00 84.31 85 GLU A N 1
ATOM 687 C CA . GLU A 1 85 ? 4.589 12.620 -10.975 1.00 84.31 85 GLU A CA 1
ATOM 688 C C . GLU A 1 85 ? 3.615 12.185 -9.856 1.00 84.31 85 GLU A C 1
ATOM 690 O O . GLU A 1 85 ? 2.842 12.995 -9.326 1.00 84.31 85 GLU A O 1
ATOM 695 N N . PRO A 1 86 ? 3.608 10.887 -9.485 1.00 79.44 86 PRO A N 1
ATOM 696 C CA . PRO A 1 86 ? 2.647 10.357 -8.529 1.00 79.44 86 PRO A CA 1
ATOM 697 C C . PRO A 1 86 ? 2.763 11.076 -7.183 1.00 79.44 86 PRO A C 1
ATOM 699 O O . PRO A 1 86 ? 3.826 11.123 -6.570 1.00 79.44 86 PRO A O 1
ATOM 702 N N . LYS A 1 87 ? 1.637 11.614 -6.702 1.00 81.06 87 LYS A N 1
ATOM 703 C CA . LYS A 1 87 ? 1.546 12.300 -5.400 1.00 81.06 87 LYS A CA 1
ATOM 704 C C . LYS A 1 87 ? 1.258 11.350 -4.241 1.00 81.06 87 LYS A C 1
ATOM 706 O O . LYS A 1 87 ? 1.454 11.709 -3.086 1.00 81.06 87 LYS A O 1
ATOM 711 N N . THR A 1 88 ? 0.772 10.148 -4.538 1.00 74.19 88 THR A N 1
ATOM 712 C CA . THR A 1 88 ? 0.521 9.097 -3.553 1.00 74.19 88 THR A CA 1
ATOM 713 C C . THR A 1 88 ? 0.586 7.729 -4.223 1.00 74.19 88 THR A C 1
ATOM 715 O O . THR A 1 88 ? 0.247 7.595 -5.397 1.00 74.19 88 THR A O 1
ATOM 718 N N . ILE A 1 89 ? 1.036 6.724 -3.474 1.00 73.25 89 ILE A N 1
ATOM 719 C CA . ILE A 1 89 ? 0.976 5.313 -3.880 1.00 73.25 89 ILE A CA 1
ATOM 720 C C . ILE A 1 89 ? -0.288 4.623 -3.359 1.00 73.25 89 ILE A C 1
ATOM 722 O O . ILE A 1 89 ? -0.659 3.573 -3.864 1.00 73.25 89 ILE A O 1
ATOM 726 N N . TYR A 1 90 ? -0.960 5.196 -2.359 1.00 69.56 90 TYR A N 1
ATOM 727 C CA . TYR A 1 90 ? -2.150 4.603 -1.761 1.00 69.56 90 TYR A CA 1
ATOM 728 C C . TYR A 1 90 ? -3.407 5.159 -2.402 1.00 69.56 90 TYR A C 1
ATOM 730 O O . TYR A 1 90 ? -3.522 6.359 -2.665 1.00 69.56 90 TYR A O 1
ATOM 738 N N . LYS A 1 91 ? -4.393 4.287 -2.587 1.00 67.06 91 LYS A N 1
ATOM 739 C CA . LYS A 1 91 ? -5.726 4.718 -2.974 1.00 67.06 91 LYS A CA 1
ATOM 740 C C . LYS A 1 91 ? -6.430 5.284 -1.745 1.00 67.06 91 LYS A C 1
ATOM 742 O O . LYS A 1 91 ? -6.960 4.539 -0.931 1.00 67.06 91 LYS A O 1
ATOM 747 N N . ARG A 1 92 ? -6.400 6.610 -1.620 1.00 69.06 92 ARG A N 1
ATOM 748 C CA . ARG A 1 92 ? -7.214 7.340 -0.648 1.00 69.06 92 ARG A CA 1
ATOM 749 C C . ARG A 1 92 ? -8.617 7.518 -1.209 1.00 69.06 92 ARG A C 1
ATOM 751 O O . ARG A 1 92 ? -8.779 8.009 -2.324 1.00 69.06 92 ARG A O 1
ATOM 758 N N . TYR A 1 93 ? -9.613 7.130 -0.432 1.00 74.06 93 TYR A N 1
ATOM 759 C CA . TYR A 1 93 ? -11.008 7.445 -0.696 1.00 74.06 93 TYR A CA 1
ATOM 760 C C . TYR A 1 93 ? -11.421 8.568 0.249 1.00 74.06 93 TYR A C 1
ATOM 762 O O . TYR A 1 93 ? -11.069 8.544 1.427 1.00 74.06 93 TYR A O 1
ATOM 770 N N . GLU A 1 94 ? -12.150 9.549 -0.266 1.00 79.81 94 GLU A N 1
ATOM 771 C CA . GLU A 1 94 ? -12.895 10.487 0.569 1.00 79.81 94 GLU A CA 1
ATOM 772 C C . GLU A 1 94 ? -14.323 9.972 0.665 1.00 79.81 94 GLU A C 1
ATOM 774 O O . GLU A 1 94 ? -14.982 9.752 -0.351 1.00 79.81 94 GLU A O 1
ATOM 779 N N . ILE A 1 95 ? -14.763 9.725 1.892 1.00 77.25 95 ILE A N 1
ATOM 780 C CA . ILE A 1 95 ? -16.123 9.301 2.196 1.00 77.25 95 ILE A CA 1
ATOM 781 C C . ILE A 1 95 ? -16.758 10.306 3.147 1.00 77.25 95 ILE A C 1
ATOM 783 O O . ILE A 1 95 ? -16.077 10.901 3.985 1.00 77.25 95 ILE A O 1
ATOM 787 N N . GLU A 1 96 ? -18.063 10.491 3.023 1.00 83.06 96 GLU A N 1
ATOM 788 C CA . GLU A 1 96 ? -18.850 11.230 3.999 1.00 83.06 96 GLU A CA 1
ATOM 789 C C . GLU A 1 96 ? -19.439 10.233 4.995 1.00 83.06 96 GLU A C 1
ATOM 791 O O . GLU A 1 96 ? -20.088 9.263 4.602 1.00 83.06 96 GLU A O 1
ATOM 796 N N . ILE A 1 97 ? -19.168 10.433 6.283 1.00 79.81 97 ILE A N 1
ATOM 797 C CA . ILE A 1 97 ? -19.761 9.610 7.344 1.00 79.81 97 ILE A CA 1
ATOM 798 C C . ILE A 1 97 ? -21.105 10.202 7.781 1.00 79.81 97 ILE A C 1
ATOM 800 O O . ILE A 1 97 ? -21.377 11.372 7.529 1.00 79.81 97 ILE A O 1
ATOM 804 N N . ALA A 1 98 ? -21.921 9.433 8.508 1.00 75.12 98 ALA A N 1
ATOM 805 C CA . ALA A 1 98 ? -23.268 9.841 8.935 1.00 75.12 98 ALA A CA 1
ATOM 806 C C . ALA A 1 98 ? -23.336 11.177 9.710 1.00 75.12 98 ALA A C 1
ATOM 808 O O . ALA A 1 98 ? -24.395 11.793 9.783 1.00 75.12 98 ALA A O 1
ATOM 809 N N . SER A 1 99 ? -22.218 11.653 10.271 1.00 79.62 99 SER A N 1
ATOM 810 C CA . SER A 1 99 ? -22.126 12.978 10.897 1.00 79.62 99 SER A CA 1
ATOM 811 C C . SER A 1 99 ? -21.958 14.145 9.908 1.00 79.62 99 SER A C 1
ATOM 813 O O . SER A 1 99 ? -21.783 15.280 10.345 1.00 79.62 99 SER A O 1
ATOM 815 N N . GLY A 1 100 ? -21.965 13.888 8.596 1.00 80.88 100 GLY A N 1
ATOM 816 C CA . GLY A 1 100 ? -21.708 14.874 7.539 1.00 80.88 100 GLY A CA 1
ATOM 817 C C . GLY A 1 100 ? -20.228 15.238 7.372 1.00 80.88 100 GLY A C 1
ATOM 818 O O . GLY A 1 100 ? -19.877 16.169 6.648 1.00 80.88 100 GLY A O 1
ATOM 819 N N . LYS A 1 101 ? -19.326 14.544 8.077 1.00 80.69 101 LYS A N 1
ATOM 820 C CA . LYS A 1 101 ? -17.885 14.805 8.018 1.00 80.69 101 LYS A CA 1
ATOM 82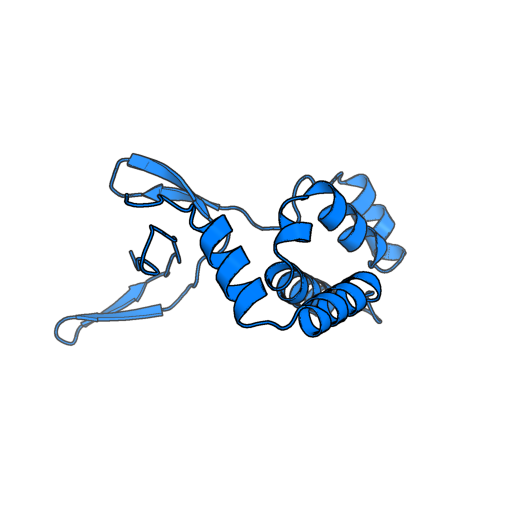1 C C . LYS A 1 101 ? -17.250 14.044 6.857 1.00 80.69 101 LYS A C 1
ATOM 823 O O . LYS A 1 101 ? -17.427 12.836 6.730 1.00 80.69 101 LYS A O 1
ATOM 828 N N . LEU A 1 102 ? -16.418 14.736 6.081 1.00 81.75 102 LEU A N 1
ATOM 829 C CA . LEU A 1 102 ? -15.542 14.099 5.102 1.00 81.75 102 LEU A CA 1
ATOM 830 C C . LEU A 1 102 ? -14.323 13.488 5.783 1.00 81.75 102 LEU A C 1
ATOM 832 O O . LEU A 1 102 ? -13.624 14.140 6.567 1.00 81.75 102 LEU A O 1
ATOM 836 N N . VAL A 1 103 ? -14.058 12.230 5.458 1.00 77.25 103 VAL A N 1
ATOM 837 C CA . VAL A 1 103 ? -12.971 11.463 6.040 1.00 77.25 103 VAL A CA 1
ATOM 838 C C . VAL A 1 103 ? -12.202 10.716 4.959 1.00 77.25 103 VAL A C 1
ATOM 840 O O . VAL A 1 103 ? -12.780 10.139 4.040 1.00 77.25 103 VAL A O 1
ATOM 843 N N . LYS A 1 104 ? -10.872 10.743 5.078 1.00 76.50 104 LYS A N 1
ATOM 844 C CA . LYS A 1 104 ? -9.954 10.027 4.191 1.00 76.50 104 LYS A CA 1
ATOM 845 C C . LYS A 1 104 ? -9.708 8.625 4.731 1.00 76.50 104 LYS A C 1
ATOM 847 O O . LYS A 1 104 ? -9.300 8.483 5.881 1.00 76.50 104 LYS A O 1
ATOM 852 N N . ILE A 1 105 ? -9.928 7.622 3.890 1.00 73.88 105 ILE A N 1
ATOM 853 C CA . ILE A 1 105 ? -9.712 6.206 4.202 1.00 73.88 105 ILE A CA 1
ATOM 854 C C . ILE A 1 105 ? -8.797 5.563 3.162 1.00 73.88 105 ILE A C 1
ATOM 856 O O . ILE A 1 105 ? -8.774 5.978 2.003 1.00 73.88 105 ILE A O 1
ATOM 860 N N . ASP A 1 106 ? -8.097 4.504 3.557 1.00 68.06 106 ASP A N 1
ATOM 861 C CA . ASP A 1 106 ? -7.118 3.828 2.696 1.00 68.06 106 ASP A CA 1
ATOM 862 C C . ASP A 1 106 ? -7.621 2.483 2.137 1.00 68.06 106 ASP A C 1
ATOM 864 O O . ASP A 1 106 ? -6.947 1.855 1.316 1.00 68.06 106 ASP A O 1
ATOM 868 N N . LYS A 1 107 ? -8.790 1.994 2.585 1.00 71.06 107 LYS A N 1
ATOM 869 C CA . LYS A 1 107 ? -9.343 0.695 2.172 1.00 71.06 107 LYS A CA 1
ATOM 870 C C . LYS A 1 107 ? -10.867 0.653 2.284 1.00 71.06 107 LYS A C 1
ATOM 872 O O . LYS A 1 107 ? -11.437 1.183 3.228 1.00 71.06 107 LYS A O 1
ATOM 877 N N . VAL A 1 108 ? -11.491 -0.057 1.346 1.00 75.06 108 VAL A N 1
ATOM 878 C CA . VAL A 1 108 ? -12.892 -0.495 1.393 1.00 75.06 108 VAL A CA 1
ATOM 879 C C . VAL A 1 108 ? -12.896 -2.000 1.134 1.00 75.06 108 VAL A C 1
ATOM 881 O O . VAL A 1 108 ? -12.287 -2.452 0.161 1.00 75.06 108 VAL A O 1
ATOM 884 N N . ILE A 1 109 ? -13.521 -2.781 2.008 1.00 76.69 109 ILE A N 1
ATOM 885 C CA . ILE A 1 109 ? -13.684 -4.230 1.867 1.00 76.69 109 ILE A CA 1
ATOM 886 C C . ILE A 1 109 ? -15.072 -4.459 1.284 1.00 76.69 109 ILE A C 1
ATOM 888 O O . ILE A 1 109 ? -16.065 -4.198 1.947 1.00 76.69 109 ILE A O 1
ATOM 892 N N . ARG A 1 110 ? -15.144 -4.901 0.032 1.00 80.94 110 ARG A N 1
ATOM 893 C CA . ARG A 1 110 ? -16.424 -5.022 -0.668 1.00 80.94 110 ARG A CA 1
ATOM 894 C C . ARG A 1 110 ? -17.023 -6.416 -0.569 1.00 80.94 110 ARG A C 1
ATOM 896 O O . ARG A 1 110 ? -16.276 -7.390 -0.488 1.00 80.94 110 ARG A O 1
ATOM 903 N N . GLY A 1 111 ? -18.348 -6.496 -0.659 1.00 78.81 111 GLY A N 1
ATOM 904 C CA . GLY A 1 111 ? -19.069 -7.771 -0.755 1.00 78.81 111 GLY A CA 1
ATOM 905 C C . GLY A 1 111 ? -19.080 -8.582 0.542 1.00 78.81 111 GLY A C 1
ATOM 906 O O . GLY A 1 111 ? -19.080 -9.813 0.509 1.00 78.81 111 GLY A O 1
ATOM 907 N N . CYS A 1 112 ? -19.055 -7.904 1.686 1.00 76.44 112 CYS A N 1
ATOM 908 C CA . CYS A 1 112 ? -19.285 -8.537 2.976 1.00 76.44 112 CYS A CA 1
ATOM 909 C C . CYS A 1 112 ? -20.777 -8.814 3.163 1.00 76.44 112 CYS A C 1
ATOM 911 O O . CYS A 1 112 ? -21.617 -8.110 2.615 1.00 76.44 112 CYS A O 1
ATOM 913 N N . LYS A 1 113 ? -21.111 -9.843 3.944 1.00 86.06 113 LYS A N 1
ATOM 914 C CA . LYS A 1 113 ? -22.498 -10.216 4.231 1.00 86.06 113 LYS A CA 1
ATOM 915 C C . LYS A 1 113 ? -22.831 -9.879 5.676 1.00 86.06 113 LYS A C 1
ATOM 917 O O . LYS A 1 113 ? -22.146 -10.354 6.579 1.00 86.06 113 LYS A O 1
ATOM 922 N N . LEU A 1 114 ? -23.867 -9.075 5.880 1.00 82.56 114 LEU A N 1
ATOM 923 C CA . LEU A 1 114 ? -24.425 -8.761 7.189 1.00 82.56 114 LEU A CA 1
ATOM 924 C C . LEU A 1 114 ? -25.742 -9.511 7.357 1.00 82.56 114 LEU A C 1
ATOM 926 O O . LEU A 1 114 ? -26.647 -9.334 6.547 1.00 82.56 114 LEU A O 1
ATOM 930 N N . GLU A 1 115 ? -25.844 -10.339 8.393 1.00 87.94 115 GLU A N 1
ATOM 931 C CA . GLU A 1 115 ? -27.071 -11.069 8.710 1.00 87.94 115 GLU A CA 1
ATOM 932 C C . GLU A 1 115 ? -27.770 -10.449 9.925 1.00 87.94 115 GLU A C 1
ATOM 934 O O . GLU A 1 115 ? -27.176 -10.338 10.998 1.00 87.94 115 GLU A O 1
ATOM 939 N N . ILE A 1 116 ? -29.029 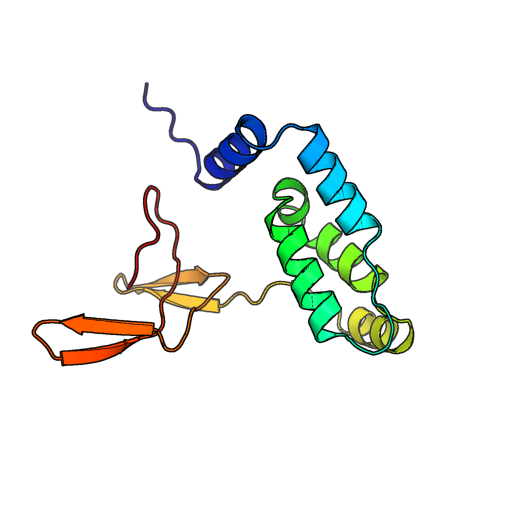-10.038 9.758 1.00 81.44 116 ILE A N 1
ATOM 940 C CA . ILE A 1 116 ? -29.885 -9.499 10.823 1.00 81.44 116 ILE A CA 1
ATOM 941 C C . ILE A 1 116 ? -31.236 -10.202 10.735 1.00 81.44 116 ILE A C 1
ATOM 943 O O . ILE A 1 116 ? -31.893 -10.145 9.699 1.00 81.44 116 ILE A O 1
ATOM 947 N N . GLU A 1 117 ? -31.650 -10.869 11.815 1.00 87.25 117 GLU A N 1
ATOM 948 C CA . GLU A 1 117 ? -32.957 -11.545 11.911 1.00 87.25 117 GLU A CA 1
ATOM 949 C C . GLU A 1 117 ? -33.250 -12.519 10.745 1.00 87.25 117 GLU A C 1
ATOM 951 O O . GLU A 1 117 ? -34.390 -12.678 10.316 1.00 87.25 117 GLU A O 1
ATOM 956 N N . GLY A 1 118 ? -32.211 -13.182 10.221 1.00 88.75 118 GLY A N 1
ATOM 957 C CA . GLY A 1 118 ? -32.311 -14.127 9.101 1.00 88.75 118 GLY A CA 1
ATOM 958 C C . GLY A 1 118 ? -32.309 -13.487 7.706 1.00 88.75 118 GLY A C 1
ATOM 959 O O . GLY A 1 118 ? -32.381 -14.202 6.706 1.00 88.75 118 GLY A O 1
ATOM 960 N N . TYR A 1 119 ? -32.195 -12.161 7.611 1.00 84.69 119 TYR A N 1
ATOM 961 C CA . TYR A 1 119 ? -31.990 -11.444 6.354 1.00 84.69 119 TYR A CA 1
ATOM 962 C C . TYR A 1 119 ? -30.510 -11.167 6.133 1.00 84.69 119 TYR A C 1
ATOM 964 O O . TYR A 1 119 ? -29.831 -10.683 7.035 1.00 84.69 119 TYR A O 1
ATOM 972 N N . VAL A 1 120 ? -30.025 -11.429 4.919 1.00 85.69 120 VAL A N 1
ATOM 973 C CA . VAL A 1 120 ? -28.628 -11.209 4.533 1.00 85.69 120 VAL A CA 1
ATOM 974 C C . VAL A 1 120 ? -28.532 -10.018 3.586 1.00 85.69 120 VAL A C 1
ATOM 976 O O . VAL A 1 120 ? -29.178 -9.997 2.540 1.00 85.69 120 VAL A O 1
ATOM 979 N N . PHE A 1 121 ? -27.681 -9.060 3.933 1.00 85.81 121 PHE A N 1
ATOM 980 C CA . PHE A 1 121 ? -27.396 -7.865 3.149 1.00 85.81 121 PHE A CA 1
ATOM 981 C C . PHE A 1 121 ? -25.951 -7.896 2.665 1.00 85.81 121 PHE A C 1
ATOM 983 O O . PHE A 1 121 ? -25.047 -8.201 3.443 1.00 85.81 121 PHE A O 1
ATOM 990 N N . ASP A 1 122 ? -25.724 -7.553 1.400 1.00 83.38 122 ASP A N 1
ATOM 991 C CA . ASP A 1 122 ? -24.374 -7.298 0.908 1.00 83.38 122 ASP A CA 1
ATOM 992 C C . ASP A 1 122 ? -23.990 -5.855 1.272 1.00 83.38 122 ASP A C 1
ATOM 994 O O . ASP A 1 122 ? -24.652 -4.899 0.863 1.00 83.38 122 ASP A O 1
ATOM 998 N N . ILE A 1 123 ? -22.935 -5.708 2.068 1.00 81.81 123 ILE A N 1
ATOM 999 C CA . ILE A 1 123 ? -22.402 -4.428 2.530 1.00 81.81 123 ILE A CA 1
ATOM 1000 C C . ILE A 1 123 ? -20.914 -4.317 2.198 1.00 81.81 123 ILE A C 1
ATOM 1002 O O . ILE A 1 123 ? -20.191 -5.313 2.110 1.00 81.81 123 ILE A O 1
ATOM 1006 N N . ASP A 1 124 ? -20.440 -3.088 2.042 1.00 78.19 124 ASP A N 1
ATOM 1007 C CA . ASP A 1 124 ? -19.018 -2.797 1.918 1.00 78.19 124 ASP A CA 1
ATOM 1008 C C . ASP A 1 124 ? -18.510 -2.314 3.281 1.00 78.19 124 ASP A C 1
ATOM 1010 O O . ASP A 1 124 ? -18.951 -1.280 3.768 1.00 78.19 124 ASP A O 1
ATOM 1014 N N . LEU A 1 125 ? -17.573 -3.036 3.900 1.00 75.62 125 LEU A N 1
ATOM 1015 C CA . LEU A 1 125 ? -16.980 -2.625 5.170 1.00 75.62 125 LEU A CA 1
ATOM 1016 C C . LEU A 1 125 ? -15.900 -1.582 4.934 1.00 75.62 125 LEU A C 1
ATOM 1018 O O . LEU A 1 125 ? -14.938 -1.791 4.185 1.00 75.62 125 LEU A O 1
ATOM 1022 N N . ILE A 1 126 ? -16.014 -0.476 5.650 1.00 73.56 126 ILE A N 1
ATOM 1023 C CA . ILE A 1 126 ? -15.004 0.569 5.662 1.00 73.56 126 ILE A CA 1
ATOM 1024 C C . ILE A 1 126 ? -14.283 0.506 7.006 1.00 73.56 126 ILE A C 1
ATOM 1026 O O . ILE A 1 126 ? -14.820 0.995 7.995 1.00 73.56 126 ILE A O 1
ATOM 1030 N N . PRO A 1 127 ? -13.076 -0.083 7.078 1.00 66.44 127 PRO A N 1
ATOM 1031 C CA . PRO A 1 127 ? -12.301 -0.062 8.307 1.00 66.44 127 PRO A CA 1
ATOM 1032 C C . PRO A 1 127 ? -11.864 1.377 8.585 1.00 66.44 127 PRO A C 1
ATOM 1034 O O . PRO A 1 127 ? -10.917 1.893 7.981 1.00 66.44 127 PRO A O 1
ATOM 1037 N N . PHE A 1 128 ? -12.591 2.038 9.483 1.00 59.06 128 PHE A N 1
ATOM 1038 C CA . PHE A 1 128 ? -12.281 3.375 9.951 1.00 59.06 128 PHE A CA 1
ATOM 1039 C C . PHE A 1 128 ? -11.875 3.320 11.425 1.00 59.06 128 PHE A C 1
ATOM 1041 O O . PHE A 1 128 ? -12.673 2.994 12.301 1.00 59.06 128 PHE A O 1
ATOM 1048 N N . GLY A 1 129 ? -10.601 3.609 11.698 1.00 55.41 129 GLY A N 1
ATOM 1049 C CA . GLY A 1 129 ? -10.054 3.553 13.050 1.00 55.41 129 GLY A CA 1
ATOM 1050 C C . GLY A 1 129 ? -10.463 4.777 13.862 1.00 55.41 129 GLY A C 1
ATOM 1051 O O . GLY A 1 129 ? -9.860 5.837 13.705 1.00 55.41 129 GLY A O 1
ATOM 1052 N N . HIS A 1 130 ? -11.438 4.621 14.757 1.00 44.81 130 HIS A N 1
ATOM 1053 C CA . HIS A 1 130 ? -11.652 5.557 15.859 1.00 44.81 130 HIS A CA 1
ATOM 1054 C C . HIS A 1 130 ? -11.297 4.866 17.179 1.00 44.81 130 HIS A C 1
ATOM 1056 O O . HIS A 1 130 ? -12.066 4.054 17.681 1.00 44.81 130 HIS A O 1
ATOM 1062 N N . GLU A 1 131 ? -10.108 5.182 17.699 1.00 43.53 131 GLU A N 1
ATOM 1063 C CA . GLU A 1 131 ? -9.622 5.020 19.086 1.00 43.53 131 GLU A CA 1
ATOM 1064 C C . GLU A 1 131 ? -9.811 3.691 19.852 1.00 43.53 131 GLU A C 1
ATOM 1066 O O . GLU A 1 131 ? -9.306 3.598 20.964 1.00 43.53 131 GLU A O 1
ATOM 1071 N N . SER A 1 132 ? -10.452 2.643 19.331 1.00 46.94 132 SER A N 1
ATOM 1072 C CA . SER A 1 132 ? -10.590 1.374 20.074 1.00 46.94 132 SER A CA 1
ATOM 1073 C C . SER A 1 132 ? -11.076 0.176 19.246 1.00 46.94 132 SER A C 1
ATOM 1075 O O . SER A 1 132 ? -10.798 -0.959 19.615 1.00 46.94 132 SER A O 1
ATOM 1077 N N . PHE A 1 133 ? -11.748 0.377 18.106 1.00 35.53 133 PHE A N 1
ATOM 1078 C CA . PHE A 1 133 ? -12.243 -0.721 17.262 1.00 35.53 133 PHE A CA 1
ATOM 1079 C C . PHE A 1 133 ? -12.230 -0.334 15.778 1.00 35.53 133 PHE A C 1
ATOM 1081 O O . PHE A 1 133 ? -12.335 0.850 15.444 1.00 35.53 133 PHE A O 1
ATOM 1088 N N . ASP A 1 134 ? -12.139 -1.328 14.888 1.00 40.19 134 ASP A N 1
ATOM 1089 C CA . ASP A 1 134 ? -12.589 -1.160 13.505 1.00 40.19 134 ASP A CA 1
ATOM 1090 C C . ASP A 1 134 ? -14.108 -0.943 13.564 1.00 40.19 134 ASP A C 1
ATOM 1092 O O . ASP A 1 134 ? -14.868 -1.888 13.780 1.00 40.19 134 ASP A O 1
ATOM 1096 N N . VAL A 1 135 ? -14.569 0.308 13.458 1.00 41.53 135 VAL A N 1
ATOM 1097 C CA . VAL A 1 135 ? -16.009 0.568 13.376 1.00 41.53 135 VAL A CA 1
ATOM 1098 C C . VAL A 1 135 ? -16.462 0.162 11.980 1.00 41.53 135 VAL A C 1
ATOM 1100 O O . VAL A 1 135 ? -16.087 0.782 10.988 1.00 41.53 135 VAL A O 1
ATOM 1103 N N . ILE A 1 136 ? -17.244 -0.912 11.933 1.00 48.97 136 ILE A N 1
ATOM 1104 C CA . ILE A 1 136 ? -18.005 -1.361 10.771 1.00 48.97 136 ILE A CA 1
ATOM 1105 C C . ILE A 1 136 ? -19.237 -0.451 10.666 1.00 48.97 136 ILE A C 1
ATOM 1107 O O . ILE A 1 136 ? -20.084 -0.483 11.559 1.00 48.97 136 ILE A O 1
ATOM 1111 N N . ILE A 1 137 ? -19.318 0.369 9.616 1.00 53.31 137 ILE A N 1
ATOM 1112 C CA . ILE A 1 137 ? -20.554 1.057 9.202 1.00 53.31 137 ILE A CA 1
ATOM 1113 C C . ILE A 1 137 ? -20.998 0.442 7.884 1.00 53.31 137 ILE A C 1
ATOM 1115 O O . ILE A 1 137 ? -20.112 0.303 7.009 1.00 53.31 137 ILE A O 1
#

Secondary structure (DSSP, 8-state):
------HHHHHHHHHHHHS-HHHHHHHHHHHHH----TT-HHHHHHHHHHHHHH-HHHHT-HHHHHHHHHHTS-HHHHHHHHHT--S-SS-PEEEE-TTS-EEEES--EEEEEEEETTEEEEEEE--EEETTEEE--

Solvent-accessible surface area (backbone atoms only — not comparable to full-atom values): 8397 Å² total; per-residue (Å²): 134,85,79,87,69,52,69,68,56,48,52,49,46,53,44,60,74,72,38,52,70,67,57,49,52,48,49,49,52,48,57,77,66,52,57,48,65,90,87,46,58,68,62,40,51,53,52,49,52,54,48,42,68,71,38,58,82,53,54,75,36,56,71,61,47,41,51,51,56,49,70,23,40,48,73,86,53,26,59,58,53,59,74,64,62,67,89,65,86,68,67,71,43,81,44,74,46,99,86,75,46,79,43,81,38,74,59,74,46,72,77,39,77,49,76,57,98,89,43,78,41,82,40,56,38,37,71,44,84,62,97,82,48,72,47,76,101

Organism: Tanacetum cinerariifolium (NCBI:txid118510)

Sequence (137 aa):
VAVSMSWNDFKFMMIQEFFLSHEIQKLESELWKHAMVGAGHATYTDRFHDLARLVPHLVTLDSRMIKRYVYGLALQIHGMVAAMEPKTIYKRYEIEIASGKLVKIDKVIRGCKLEIEGYVFDIDLIPFGHESFDVII

Mean predicted aligned error: 12.16 Å

InterPro domains:
  IPR005162 Retrotransposon-derived protein PEG10, N-terminal capsid-like domain [PF03732] (4-73)

Nearest PDB structures (foldseek):
  6tmf-assembly1_K  TM=3.340E-01  e=2.923E+00  Thermococcus celer Vu 13 = JCM 8558
  1yd8-assembly2_G  TM=2.930E-01  e=4.482E+00  Homo sapiens
  1wr6-assembly3_C  TM=2.996E-01  e=5.723E+00  Homo sapiens

pLDDT: mean 76.06, std 13.24, range [35.53, 92.56]